Protein AF-A0A9Q0B454-F1 (afdb_monomer_lite)

Secondary structure (DSSP, 8-state):
--TT--TT--HHHHHHHHHHHHHHHHS-TTTT-S-----PPP-TTT-EEEE--TT--EEEE--SSHHHHHHHHH-GGGG--

pLDDT: mean 90.11, std 13.92, range [41.09, 98.25]

InterPro domains:
  IPR029058 Alpha/Beta hydrolase fold [G3DSA:3.40.50.1820] (2-81)
  IPR029058 Alpha/Beta hydrolase fold [SSF53474] (9-73)

Organism: NCBI:txid1671311

Structure (mmCIF, N/CA/C/O backbone):
data_AF-A0A9Q0B454-F1
#
_entry.id   AF-A0A9Q0B454-F1
#
loop_
_atom_site.group_PDB
_atom_site.id
_atom_site.type_symbol
_atom_site.label_atom_id
_atom_site.label_alt_id
_atom_site.label_comp_id
_atom_site.label_asym_id
_atom_site.label_entity_id
_atom_site.label_seq_id
_atom_site.pdbx_PDB_ins_code
_atom_site.Cartn_x
_atom_site.Cartn_y
_atom_site.Cartn_z
_atom_site.occupancy
_atom_site.B_iso_or_equiv
_atom_site.auth_seq_id
_atom_site.auth_comp_id
_atom_site.auth_asym_id
_atom_site.auth_atom_id
_atom_site.pdbx_PDB_model_num
ATOM 1 N N . MET A 1 1 ? -10.059 10.715 22.060 1.00 41.09 1 MET A N 1
ATOM 2 C CA . MET A 1 1 ? -8.680 11.225 22.214 1.00 41.09 1 MET A CA 1
ATOM 3 C C . MET A 1 1 ? -7.743 10.027 22.126 1.00 41.09 1 MET A C 1
ATOM 5 O O . MET A 1 1 ? -7.770 9.203 23.026 1.00 41.09 1 MET A O 1
ATOM 9 N N . PHE A 1 2 ? -6.996 9.873 21.032 1.00 46.91 2 PHE A N 1
ATOM 10 C CA . PHE A 1 2 ? -5.896 8.904 20.943 1.00 46.91 2 PHE A CA 1
ATOM 11 C C . PHE A 1 2 ? -4.606 9.732 21.036 1.00 46.91 2 PHE A C 1
ATOM 13 O O . PHE A 1 2 ? -4.451 10.689 20.281 1.00 46.91 2 PHE A O 1
ATOM 20 N N . ALA A 1 3 ? -3.753 9.457 22.025 1.00 49.25 3 ALA A N 1
ATOM 21 C CA . ALA A 1 3 ? -2.463 10.136 22.231 1.00 49.25 3 ALA A CA 1
ATOM 22 C C . ALA A 1 3 ? -2.472 11.686 22.336 1.00 49.25 3 ALA A C 1
ATOM 24 O O . ALA A 1 3 ? -1.470 12.324 22.036 1.00 49.25 3 ALA A O 1
ATOM 25 N N . GLY A 1 4 ? -3.570 12.320 22.771 1.00 50.16 4 GLY A N 1
ATOM 26 C CA . GLY A 1 4 ? -3.586 13.772 23.033 1.00 50.16 4 GLY A CA 1
ATOM 27 C C . GLY A 1 4 ? -3.484 14.676 21.796 1.00 50.16 4 GLY A C 1
ATOM 28 O O . GLY A 1 4 ? -3.258 15.875 21.939 1.00 50.16 4 GLY A O 1
ATOM 29 N N . LEU A 1 5 ? -3.661 14.131 20.589 1.00 51.94 5 LEU A N 1
ATOM 30 C CA . LEU A 1 5 ? -3.623 14.918 19.358 1.00 51.94 5 LEU A CA 1
ATOM 31 C C . LEU A 1 5 ? -4.968 15.645 19.115 1.00 51.94 5 LEU A C 1
ATOM 33 O O . LEU A 1 5 ? -6.026 15.088 19.432 1.00 51.94 5 LEU A O 1
ATOM 37 N N . PRO A 1 6 ? -4.955 16.886 18.583 1.00 54.06 6 PRO A N 1
ATOM 38 C CA . PRO A 1 6 ? -6.162 17.685 18.355 1.00 54.06 6 PRO A CA 1
ATOM 39 C C . PRO A 1 6 ? -7.158 17.001 17.404 1.00 54.06 6 PRO A C 1
ATOM 41 O O . PRO A 1 6 ? -6.778 16.201 16.554 1.00 54.06 6 PRO A O 1
ATOM 44 N N . TYR A 1 7 ? -8.443 17.369 17.515 1.00 53.34 7 TYR A N 1
ATOM 45 C CA . TYR A 1 7 ? -9.565 16.830 16.718 1.00 53.34 7 TYR A CA 1
ATOM 46 C C . TYR A 1 7 ? -9.397 16.947 15.191 1.00 53.34 7 TYR A C 1
ATOM 48 O O . TYR A 1 7 ? -10.131 16.298 14.454 1.00 53.34 7 TYR A O 1
ATOM 56 N N . ALA A 1 8 ? -8.439 17.742 14.714 1.00 60.41 8 ALA A N 1
ATOM 57 C CA . ALA A 1 8 ? -8.131 17.915 13.299 1.00 60.41 8 ALA A CA 1
ATOM 58 C C . ALA A 1 8 ? -6.968 17.019 12.832 1.00 60.41 8 ALA A C 1
ATOM 60 O O . ALA A 1 8 ? -6.136 17.455 12.038 1.00 60.41 8 ALA A O 1
ATOM 61 N N . LEU A 1 9 ? -6.864 15.780 13.327 1.00 63.94 9 LEU A N 1
ATOM 62 C CA . LEU A 1 9 ? -6.010 14.809 12.648 1.00 63.94 9 LEU A CA 1
ATOM 63 C C . LEU A 1 9 ? -6.686 14.397 11.344 1.00 63.94 9 LEU A C 1
ATOM 65 O O . LEU A 1 9 ? -7.855 14.011 11.343 1.00 63.94 9 LEU A O 1
ATOM 69 N N . SER A 1 10 ? -5.930 14.471 10.252 1.00 82.19 10 SER A N 1
ATOM 70 C CA . SER A 1 10 ? -6.318 13.872 8.979 1.00 82.19 10 SER A CA 1
ATOM 71 C C . SER A 1 10 ? -6.764 12.422 9.210 1.00 82.19 10 SER A C 1
ATOM 73 O O . SER A 1 10 ? -6.153 11.677 9.991 1.00 82.19 10 SER A O 1
ATOM 75 N N . LYS A 1 11 ? -7.842 12.018 8.532 1.00 86.06 11 LYS A N 1
ATOM 76 C CA . LYS A 1 11 ? -8.342 10.641 8.605 1.00 86.06 11 LYS A CA 1
ATOM 77 C C . LYS A 1 11 ? -7.313 9.671 8.033 1.00 86.06 11 LYS A C 1
ATOM 79 O O . LYS A 1 11 ? -7.196 8.555 8.537 1.00 86.06 11 LYS A O 1
ATOM 84 N N . ASN A 1 12 ? -6.498 10.119 7.075 1.00 88.00 12 ASN A N 1
ATOM 85 C CA . ASN A 1 12 ? -5.340 9.354 6.624 1.00 88.00 12 ASN A CA 1
ATOM 86 C C . ASN A 1 12 ? -4.327 9.137 7.736 1.00 88.00 12 ASN A C 1
ATOM 88 O O . ASN A 1 12 ? -3.907 8.004 7.940 1.00 88.00 12 ASN A O 1
ATOM 92 N N . THR A 1 13 ? -3.956 10.176 8.487 1.00 89.69 13 THR A N 1
ATOM 93 C CA . THR A 1 13 ? -3.011 10.013 9.601 1.00 89.69 13 THR A CA 1
ATOM 94 C C . THR A 1 13 ? -3.518 8.979 10.605 1.00 89.69 13 THR A C 1
ATOM 96 O O . THR A 1 13 ? -2.748 8.126 11.045 1.00 89.69 13 THR A O 1
ATOM 99 N N . GLN A 1 14 ? -4.819 8.997 10.921 1.00 90.25 14 GLN A N 1
ATOM 100 C CA . GLN A 1 14 ? -5.432 7.977 11.772 1.00 90.25 14 GLN A CA 1
ATOM 101 C C . GLN A 1 14 ? -5.334 6.575 11.151 1.00 90.25 14 GLN A C 1
ATOM 103 O O . GLN A 1 14 ? -4.932 5.640 11.842 1.00 90.25 14 GLN A O 1
ATOM 108 N N . ALA A 1 15 ? -5.672 6.421 9.867 1.00 92.81 15 ALA A N 1
ATOM 109 C CA . ALA A 1 15 ? -5.621 5.138 9.169 1.00 92.81 15 ALA A CA 1
ATOM 110 C C . ALA A 1 15 ? -4.198 4.558 9.103 1.00 92.81 15 ALA A C 1
ATOM 112 O O . ALA A 1 15 ? -3.992 3.387 9.435 1.00 92.81 15 ALA A O 1
ATOM 113 N N . TYR A 1 16 ? -3.203 5.383 8.767 1.00 93.25 16 TYR A N 1
ATOM 114 C CA . TYR A 1 16 ? -1.792 4.993 8.749 1.00 93.25 16 TYR A CA 1
ATOM 115 C C . TYR A 1 16 ? -1.302 4.552 10.128 1.00 93.25 16 TYR A C 1
ATOM 117 O O . TYR A 1 16 ? -0.707 3.487 10.269 1.00 93.25 16 TYR A O 1
ATOM 125 N N . GLN A 1 17 ? -1.560 5.349 11.168 1.00 94.38 17 GLN A N 1
ATOM 126 C CA . GLN A 1 17 ? -1.094 5.023 12.516 1.00 94.38 17 GLN A CA 1
ATOM 127 C C . GLN A 1 17 ? -1.777 3.770 13.065 1.00 94.38 17 GLN A C 1
ATOM 129 O O . GLN A 1 17 ? -1.109 2.918 13.644 1.00 94.38 17 GLN A O 1
ATOM 134 N N . ALA A 1 18 ? -3.089 3.631 12.869 1.00 94.50 18 ALA A N 1
ATOM 135 C CA . ALA A 1 18 ? -3.846 2.484 13.354 1.00 94.50 18 ALA A CA 1
ATOM 136 C C . ALA A 1 18 ? -3.359 1.166 12.729 1.00 94.50 18 ALA A C 1
ATOM 138 O O . ALA A 1 18 ? -3.061 0.216 13.455 1.00 94.50 18 ALA A O 1
ATOM 139 N N . THR A 1 19 ? -3.220 1.127 11.399 1.00 96.62 19 THR A N 1
ATOM 140 C CA . THR A 1 19 ? -2.721 -0.054 10.671 1.00 96.62 19 THR A CA 1
ATOM 141 C C . THR A 1 19 ? -1.272 -0.382 11.043 1.00 96.62 19 THR A C 1
ATOM 143 O O . THR A 1 19 ? -0.966 -1.538 11.344 1.00 96.62 19 THR A O 1
ATOM 146 N N . ALA A 1 20 ? -0.391 0.622 11.139 1.00 97.19 20 ALA A N 1
ATOM 147 C CA . ALA A 1 20 ? 1.001 0.425 11.545 1.00 97.19 20 ALA A CA 1
ATOM 148 C C . ALA A 1 20 ? 1.132 -0.107 12.983 1.00 97.19 20 ALA A C 1
ATOM 150 O O . ALA A 1 20 ? 1.853 -1.075 13.222 1.00 97.19 20 ALA A O 1
ATOM 151 N N . ILE A 1 21 ? 0.406 0.475 13.946 1.00 97.44 21 ILE A N 1
ATOM 152 C CA . ILE A 1 21 ? 0.401 0.016 15.345 1.00 97.44 21 ILE A CA 1
ATOM 153 C C . ILE A 1 21 ? -0.119 -1.424 15.438 1.00 97.44 21 ILE A C 1
ATOM 155 O O . ILE A 1 21 ? 0.454 -2.239 16.166 1.00 97.44 21 ILE A O 1
ATOM 159 N N . SER A 1 22 ? -1.174 -1.757 14.689 1.00 98.00 22 SER A N 1
ATOM 160 C CA . SER A 1 22 ? -1.698 -3.124 14.630 1.00 98.00 22 SER A CA 1
ATOM 161 C C . SER A 1 22 ? -0.653 -4.115 14.126 1.00 98.00 22 SER A C 1
ATOM 163 O O . SER A 1 22 ? -0.452 -5.164 14.746 1.00 98.00 22 SER A O 1
ATOM 165 N N . PHE A 1 23 ? 0.050 -3.769 13.046 1.00 98.25 23 PHE A N 1
ATOM 166 C CA . PHE A 1 23 ? 1.092 -4.617 12.480 1.00 98.25 23 PHE A CA 1
ATOM 167 C C . PHE A 1 23 ? 2.263 -4.811 13.449 1.00 98.25 23 PHE A C 1
ATOM 169 O O . PHE A 1 23 ? 2.664 -5.943 13.698 1.00 98.25 23 PHE A O 1
ATOM 176 N N . ILE A 1 24 ? 2.752 -3.737 14.079 1.00 98.12 24 ILE A N 1
ATOM 177 C CA . ILE A 1 24 ? 3.832 -3.811 15.080 1.00 98.12 24 ILE A CA 1
ATOM 178 C C . ILE A 1 24 ? 3.460 -4.755 16.231 1.00 98.12 24 ILE A C 1
ATOM 180 O O . ILE A 1 24 ? 4.305 -5.492 16.733 1.00 98.12 24 ILE A O 1
ATOM 184 N N . ARG A 1 25 ? 2.193 -4.745 16.657 1.00 98.00 25 ARG A N 1
ATOM 185 C CA . ARG A 1 25 ? 1.723 -5.553 17.786 1.00 98.00 25 ARG A CA 1
ATOM 186 C C . ARG A 1 25 ? 1.410 -7.003 17.415 1.00 98.00 25 ARG A C 1
ATOM 188 O O . ARG A 1 25 ? 1.573 -7.880 18.259 1.00 98.00 25 ARG A O 1
ATOM 195 N N . THR A 1 26 ? 0.874 -7.246 16.220 1.00 97.75 26 THR A N 1
ATOM 196 C CA . THR A 1 26 ? 0.215 -8.525 15.886 1.00 97.75 26 THR A CA 1
ATOM 197 C C . THR A 1 26 ? 0.714 -9.183 14.604 1.00 97.75 26 THR A C 1
ATOM 199 O O . THR A 1 26 ? 0.256 -10.273 14.282 1.00 97.75 26 THR A O 1
ATOM 202 N N . LEU A 1 27 ? 1.642 -8.549 13.880 1.00 97.62 27 LEU A N 1
ATOM 203 C CA . LEU A 1 27 ? 2.068 -8.930 12.525 1.00 97.62 27 LEU A CA 1
ATOM 204 C C . LEU A 1 27 ? 0.927 -8.943 11.493 1.00 97.62 27 LEU A C 1
ATOM 206 O O . LEU A 1 27 ? 1.067 -9.500 10.408 1.00 97.62 27 LEU A O 1
ATOM 210 N N . ASP A 1 28 ? -0.188 -8.289 11.815 1.00 97.81 28 ASP A N 1
ATOM 211 C CA . ASP A 1 28 ? -1.357 -8.141 10.958 1.00 97.81 28 ASP A CA 1
ATOM 21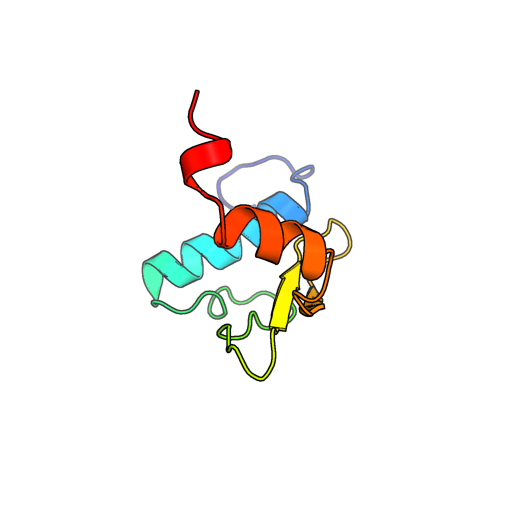2 C C . ASP A 1 28 ? -1.8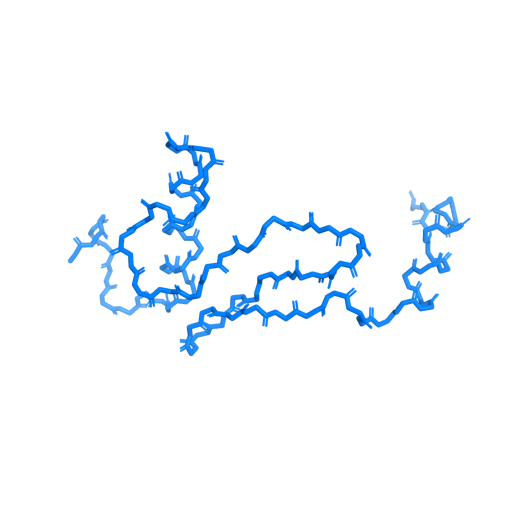75 -6.694 11.071 1.00 97.81 28 ASP A C 1
ATOM 214 O O . ASP A 1 28 ? -2.190 -6.229 12.175 1.00 97.81 28 ASP A O 1
ATOM 218 N N . PRO A 1 29 ? -1.946 -5.935 9.963 1.00 97.62 29 PRO A N 1
ATOM 219 C CA . PRO A 1 29 ? -2.407 -4.552 9.996 1.00 97.62 29 PRO A CA 1
ATOM 220 C C . PRO A 1 29 ? -3.904 -4.415 10.312 1.00 97.62 29 PRO A C 1
ATOM 222 O O . PRO A 1 29 ? -4.338 -3.302 10.571 1.00 97.62 29 PRO A O 1
ATOM 225 N N . ASN A 1 30 ? -4.694 -5.496 10.324 1.00 97.81 30 ASN A N 1
ATOM 226 C CA . ASN A 1 30 ? -6.160 -5.449 10.421 1.00 97.81 30 ASN A CA 1
ATOM 227 C C . ASN A 1 30 ? -6.725 -5.499 11.857 1.00 97.81 30 ASN A C 1
ATOM 229 O O . ASN A 1 30 ? -7.927 -5.332 12.060 1.00 97.81 30 ASN A O 1
ATOM 233 N N . ASN A 1 31 ? -5.886 -5.697 12.877 1.00 96.94 31 ASN A N 1
ATOM 234 C CA . ASN A 1 31 ? -6.281 -5.827 14.290 1.00 96.94 31 ASN A CA 1
ATOM 235 C C . ASN A 1 31 ? -6.339 -4.483 15.050 1.00 96.94 31 ASN A C 1
ATOM 237 O O . ASN A 1 31 ? -6.129 -4.434 16.266 1.00 96.94 31 ASN A O 1
ATOM 241 N N . HIS A 1 32 ? -6.636 -3.380 14.356 1.00 94.12 32 HIS A N 1
ATOM 242 C CA . HIS A 1 32 ? -6.716 -2.035 14.946 1.00 94.12 32 HIS A CA 1
ATOM 243 C C . HIS A 1 32 ? -8.083 -1.686 15.566 1.00 94.12 32 HIS A C 1
ATOM 245 O O . HIS A 1 32 ? -8.194 -0.671 16.251 1.00 94.12 32 HIS A O 1
ATOM 251 N N . GLY A 1 33 ? -9.130 -2.490 15.336 1.00 93.88 33 GLY A N 1
ATOM 252 C CA . GLY A 1 33 ? -10.461 -2.286 15.933 1.00 93.88 33 GLY A CA 1
ATOM 253 C C . GLY A 1 33 ? -11.242 -1.082 1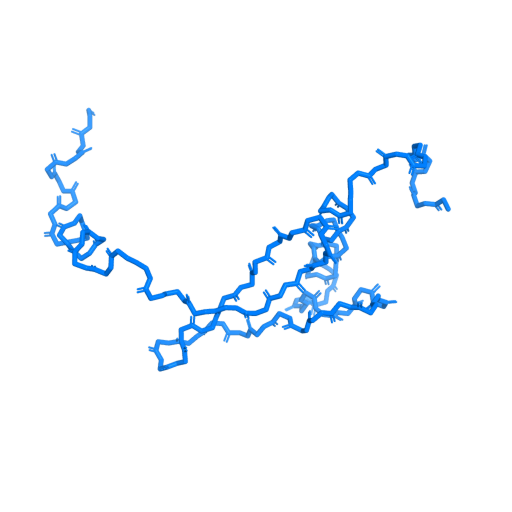5.386 1.00 93.88 33 GLY A C 1
ATOM 254 O O . GLY A 1 33 ? -12.077 -0.522 16.091 1.00 93.88 33 GLY A O 1
ATOM 255 N N . LEU A 1 34 ? -10.961 -0.675 14.146 1.00 92.69 34 LEU A N 1
ATOM 256 C CA . LEU A 1 34 ? -11.658 0.408 13.439 1.00 92.69 34 LEU A CA 1
ATOM 257 C C . LEU A 1 34 ? -12.386 -0.182 12.231 1.00 92.69 34 LEU A C 1
ATOM 259 O O . LEU A 1 34 ? -11.962 -1.210 11.707 1.00 92.69 34 LEU A O 1
ATOM 263 N N . ASP A 1 35 ? -13.450 0.481 11.788 1.00 93.31 35 ASP A N 1
ATOM 264 C CA . ASP A 1 35 ? -14.229 0.077 10.616 1.00 93.31 35 ASP A CA 1
ATOM 265 C C . ASP A 1 35 ? -13.574 0.594 9.324 1.00 93.31 35 ASP A C 1
ATOM 267 O O . ASP A 1 35 ? -13.991 1.590 8.735 1.00 93.31 35 ASP A O 1
ATOM 271 N N . PHE A 1 36 ? -12.462 -0.038 8.947 1.00 94.19 36 PHE A N 1
ATOM 272 C CA . PHE A 1 36 ? -11.746 0.211 7.697 1.00 94.19 36 PHE A CA 1
ATOM 273 C C . PHE A 1 36 ? -11.837 -1.011 6.785 1.00 94.19 36 PHE A C 1
ATOM 275 O O . PHE A 1 36 ? -12.015 -2.138 7.255 1.00 94.19 36 PHE A O 1
ATOM 282 N N . ALA A 1 37 ? -11.660 -0.802 5.476 1.00 95.81 37 ALA A N 1
ATOM 283 C CA . ALA A 1 37 ? -11.451 -1.912 4.555 1.00 95.81 37 ALA A CA 1
ATOM 284 C C . ALA A 1 37 ? -10.289 -2.784 5.058 1.00 95.81 37 ALA A C 1
ATOM 286 O O . ALA A 1 37 ? -9.298 -2.258 5.568 1.00 95.81 37 ALA A O 1
ATOM 287 N N . LYS A 1 38 ? -10.390 -4.108 4.917 1.00 96.50 38 LYS A N 1
ATOM 288 C CA . LYS A 1 38 ? -9.279 -4.992 5.283 1.00 96.50 38 LYS A CA 1
ATOM 289 C C . LYS A 1 38 ? -8.127 -4.795 4.307 1.00 96.50 38 LYS A C 1
ATOM 291 O O . LYS A 1 38 ? -8.349 -4.822 3.101 1.00 96.50 38 LYS A O 1
ATOM 296 N N . TRP A 1 39 ? -6.916 -4.641 4.828 1.00 97.31 39 TRP A N 1
ATOM 297 C CA . TRP A 1 39 ? -5.690 -4.633 4.043 1.00 97.31 39 TRP A CA 1
ATOM 298 C C . TRP A 1 39 ? -5.340 -6.078 3.658 1.00 97.31 39 TRP A C 1
ATOM 300 O O . TRP A 1 39 ? -4.987 -6.872 4.541 1.00 97.31 39 TRP A O 1
ATOM 310 N N . PRO A 1 40 ? -5.458 -6.450 2.368 1.00 97.00 40 PRO A N 1
ATOM 311 C CA . PRO A 1 40 ? -5.138 -7.793 1.912 1.00 97.00 40 PRO A CA 1
ATOM 312 C C . PRO A 1 40 ? -3.627 -8.027 1.909 1.00 97.00 40 PRO A C 1
ATOM 314 O O . PRO A 1 40 ? -2.821 -7.109 1.749 1.00 97.00 40 PRO A O 1
ATOM 317 N N . ARG A 1 41 ? -3.227 -9.290 2.033 1.00 96.81 41 ARG A N 1
ATOM 318 C CA . ARG A 1 41 ? -1.854 -9.673 1.717 1.00 96.81 41 ARG A CA 1
ATOM 319 C C . ARG A 1 41 ? -1.668 -9.561 0.204 1.00 96.81 41 ARG A C 1
ATOM 321 O O . ARG A 1 41 ? -2.407 -10.202 -0.534 1.00 96.81 41 ARG A O 1
ATOM 328 N N . TYR A 1 42 ? -0.670 -8.796 -0.228 1.00 97.50 42 TYR A N 1
ATOM 329 C CA . TYR A 1 42 ? -0.327 -8.687 -1.644 1.00 97.50 42 TYR A CA 1
ATOM 330 C C . TYR A 1 42 ? -0.006 -10.064 -2.251 1.00 97.50 42 TYR A C 1
ATOM 332 O O . TYR A 1 42 ? 0.652 -10.895 -1.612 1.00 97.50 42 TYR A O 1
ATOM 340 N N . SER A 1 43 ? -0.452 -10.283 -3.489 1.00 97.00 43 SER A N 1
ATOM 341 C CA . SER A 1 43 ? -0.133 -11.452 -4.310 1.00 97.00 43 SER A CA 1
ATOM 342 C C . SER A 1 43 ? 0.052 -11.034 -5.770 1.00 97.00 43 SER A C 1
ATOM 344 O O . SER A 1 43 ? -0.598 -10.097 -6.227 1.00 97.00 43 SER A O 1
ATOM 346 N N . GLU A 1 44 ? 0.910 -11.739 -6.509 1.00 93.25 44 GLU A N 1
ATOM 347 C CA . GLU A 1 44 ? 1.147 -11.461 -7.937 1.00 93.25 44 GLU A CA 1
ATOM 348 C C . GLU A 1 44 ? -0.067 -11.796 -8.819 1.00 93.25 44 GLU A C 1
ATOM 350 O O . GLU A 1 44 ? -0.223 -11.236 -9.899 1.00 93.25 44 GLU A O 1
ATOM 355 N N . GLU A 1 45 ? -0.955 -12.679 -8.354 1.00 94.44 45 GLU A N 1
ATOM 356 C CA . GLU A 1 45 ? -2.176 -13.052 -9.075 1.00 94.44 45 GLU A CA 1
ATOM 357 C C . GLU A 1 45 ? -3.293 -12.011 -8.895 1.00 94.44 45 GLU A C 1
ATOM 359 O O . GLU A 1 45 ? -3.982 -11.657 -9.855 1.00 94.44 45 GLU A O 1
ATOM 364 N N . GLY A 1 46 ? -3.487 -11.5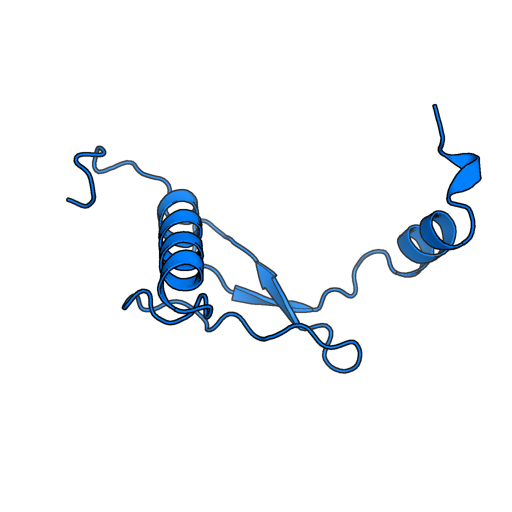22 -7.665 1.00 92.56 46 GLY A N 1
ATOM 365 C CA . GLY A 1 46 ? -4.558 -10.581 -7.327 1.00 92.56 46 GLY A CA 1
ATOM 366 C C . GLY A 1 46 ? -4.184 -9.116 -7.546 1.00 92.56 46 GLY A C 1
ATOM 367 O O . GLY A 1 46 ? -5.042 -8.309 -7.909 1.00 92.56 46 GLY A O 1
ATOM 368 N N . LEU A 1 47 ? -2.904 -8.775 -7.348 1.00 96.31 47 LEU A N 1
ATOM 369 C CA . LEU A 1 47 ? -2.361 -7.410 -7.367 1.00 96.31 47 LEU A CA 1
ATOM 370 C C . LEU A 1 47 ? -3.079 -6.449 -6.408 1.00 96.31 47 LEU A C 1
ATOM 372 O O . LEU A 1 47 ? -3.023 -5.233 -6.579 1.00 96.31 47 LEU A O 1
ATOM 376 N N . GLU A 1 48 ? -3.789 -6.965 -5.405 1.00 98.00 48 GLU A N 1
ATOM 377 C CA . GLU A 1 48 ? -4.542 -6.120 -4.488 1.00 98.00 48 GLU A CA 1
ATOM 378 C C . GLU A 1 48 ? -3.591 -5.342 -3.581 1.00 98.00 48 GLU A C 1
ATOM 380 O O . GLU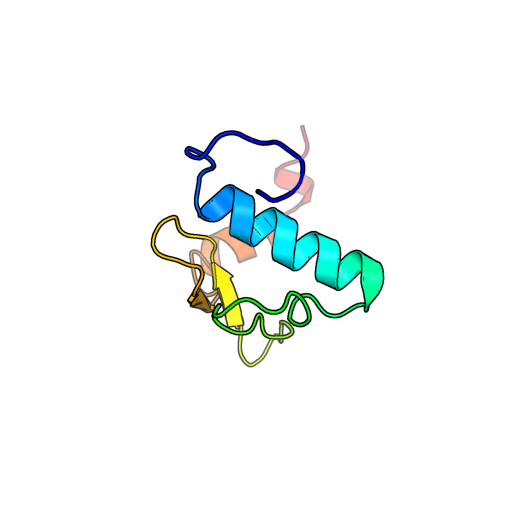 A 1 48 ? -2.692 -5.889 -2.938 1.00 98.00 48 GLU A O 1
ATOM 385 N N . THR A 1 49 ? -3.830 -4.042 -3.500 1.00 96.56 49 THR A N 1
ATOM 386 C CA . THR A 1 49 ? -3.068 -3.105 -2.688 1.00 96.56 49 THR A CA 1
ATOM 387 C C . THR A 1 49 ? -4.007 -2.167 -1.944 1.00 96.56 49 THR A C 1
ATOM 389 O O . THR A 1 49 ? -5.192 -2.039 -2.262 1.00 96.56 49 THR A O 1
ATOM 392 N N . TYR A 1 50 ? -3.483 -1.536 -0.901 1.00 97.19 50 TYR A N 1
ATOM 393 C CA . TYR A 1 50 ? -4.260 -0.751 0.047 1.00 97.19 50 TYR A CA 1
ATOM 394 C C . TYR A 1 50 ? -3.975 0.733 -0.134 1.00 97.19 50 TYR A C 1
ATOM 396 O O . TYR A 1 50 ? -2.839 1.187 0.009 1.00 97.19 50 TYR A O 1
ATOM 404 N N . ASN A 1 51 ? -5.011 1.493 -0.464 1.00 96.25 51 ASN A N 1
ATOM 405 C CA . ASN A 1 51 ? -4.909 2.904 -0.786 1.00 96.25 51 ASN A CA 1
ATOM 406 C C . ASN A 1 51 ? -5.482 3.748 0.356 1.00 96.25 51 ASN A C 1
ATOM 408 O O . ASN A 1 51 ? -6.659 3.660 0.701 1.00 96.25 51 ASN A O 1
ATOM 412 N N . PHE A 1 52 ? -4.631 4.578 0.953 1.00 94.06 52 PHE A N 1
ATOM 413 C CA . PHE A 1 52 ? -5.016 5.481 2.031 1.00 94.06 52 PHE A CA 1
ATOM 414 C C . PHE A 1 52 ? -5.622 6.769 1.464 1.00 94.06 52 PHE A C 1
ATOM 416 O O . PHE A 1 52 ? -4.968 7.517 0.733 1.00 94.06 52 PHE A O 1
ATOM 423 N N . LYS A 1 53 ? -6.874 7.059 1.833 1.00 90.94 53 LYS A N 1
ATOM 424 C CA . LYS A 1 53 ? -7.600 8.274 1.433 1.00 90.94 53 LYS A CA 1
ATOM 425 C C . LYS A 1 53 ? -8.277 8.940 2.628 1.00 90.94 53 LYS A C 1
ATOM 427 O O . LYS A 1 53 ? -8.750 8.270 3.543 1.00 90.94 53 LYS A O 1
ATOM 432 N N . GLU A 1 54 ? -8.431 10.266 2.577 1.00 88.75 54 GLU A N 1
ATOM 433 C CA . GLU A 1 54 ? -9.162 11.022 3.612 1.00 88.75 54 GLU A CA 1
ATOM 434 C C . GLU A 1 54 ? -10.626 10.576 3.747 1.00 88.75 54 GLU A C 1
ATOM 436 O O . GLU A 1 54 ? -11.221 10.678 4.818 1.00 88.75 54 GLU A O 1
ATOM 441 N N . SER A 1 55 ? -11.217 10.050 2.670 1.00 89.88 55 SER A N 1
ATOM 442 C CA . SER A 1 55 ? -12.553 9.444 2.684 1.00 89.88 55 SER A CA 1
ATOM 443 C C . SER A 1 55 ? -12.626 8.136 3.480 1.00 89.88 55 SER A C 1
ATOM 445 O O . SER A 1 55 ? -13.726 7.675 3.772 1.00 89.88 55 SER A O 1
ATOM 447 N N . GLY A 1 56 ? -11.482 7.559 3.841 1.00 88.81 56 GLY A N 1
ATOM 448 C CA . GLY A 1 56 ? -11.330 6.202 4.346 1.00 88.81 56 GLY A CA 1
ATOM 449 C C . GLY A 1 56 ? -10.526 5.353 3.356 1.00 88.81 56 GLY A C 1
ATOM 450 O O . GLY A 1 56 ? -10.620 5.590 2.148 1.00 88.81 56 GLY A O 1
ATOM 451 N N . PRO A 1 57 ? -9.719 4.401 3.849 1.00 95.12 57 PRO A N 1
ATOM 452 C CA . PRO A 1 57 ? -8.900 3.562 2.991 1.00 95.12 57 PRO A CA 1
ATOM 453 C C . PRO A 1 57 ? -9.742 2.560 2.196 1.00 95.12 57 PRO A C 1
ATOM 455 O O . PRO A 1 57 ? -10.781 2.090 2.668 1.00 95.12 57 PRO A O 1
ATOM 458 N N . ASP A 1 58 ? -9.266 2.205 1.008 1.00 96.50 58 ASP A N 1
ATOM 459 C CA . ASP A 1 58 ? -9.881 1.206 0.140 1.00 96.50 58 ASP A CA 1
ATOM 460 C C . ASP A 1 58 ? -8.857 0.244 -0.473 1.00 96.50 58 ASP A C 1
ATOM 462 O O . ASP A 1 58 ? -7.648 0.477 -0.458 1.00 96.50 58 ASP A O 1
ATOM 466 N N . VAL A 1 59 ? -9.358 -0.880 -0.986 1.00 97.38 59 VAL A N 1
ATOM 467 C CA . VAL A 1 59 ? -8.555 -1.847 -1.738 1.00 97.38 59 VAL A CA 1
ATOM 468 C C . VAL A 1 59 ? -8.666 -1.513 -3.219 1.00 97.38 59 VAL A C 1
ATOM 470 O O . VAL A 1 59 ? -9.764 -1.346 -3.747 1.00 97.38 59 VAL A O 1
ATOM 473 N N . THR A 1 60 ? -7.523 -1.429 -3.886 1.00 96.75 60 THR A N 1
ATOM 474 C CA . THR A 1 60 ? -7.404 -1.225 -5.333 1.00 96.75 60 THR A CA 1
ATOM 475 C C . THR A 1 60 ? -6.434 -2.253 -5.912 1.00 96.75 60 THR A C 1
ATOM 477 O O . THR A 1 60 ? -5.845 -3.033 -5.170 1.00 96.75 60 THR A O 1
ATOM 480 N N . ARG A 1 61 ? -6.263 -2.270 -7.233 1.00 97.19 61 ARG A N 1
ATOM 481 C CA . ARG A 1 61 ? -5.268 -3.104 -7.919 1.00 97.19 61 ARG A CA 1
ATOM 482 C C . ARG A 1 61 ? -4.024 -2.291 -8.261 1.00 97.19 61 ARG A C 1
ATOM 484 O O . ARG A 1 61 ? -4.172 -1.166 -8.723 1.00 97.19 61 ARG A O 1
ATOM 491 N N . ASP A 1 62 ? -2.842 -2.860 -8.051 1.00 96.44 62 ASP A N 1
ATOM 492 C CA . ASP A 1 62 ? -1.534 -2.319 -8.451 1.00 96.44 62 ASP A CA 1
ATOM 493 C C . ASP A 1 62 ? -1.246 -2.634 -9.931 1.00 96.44 62 ASP A C 1
ATOM 495 O O . ASP A 1 62 ? -0.323 -3.366 -10.278 1.00 96.44 62 ASP A O 1
ATOM 499 N N . ASP A 1 63 ? -2.118 -2.153 -10.821 1.00 96.50 63 ASP A N 1
ATOM 500 C CA . ASP A 1 63 ? -2.052 -2.382 -12.273 1.00 96.50 63 ASP A CA 1
ATOM 501 C C . ASP A 1 63 ? -1.838 -1.086 -13.073 1.00 96.50 63 ASP A C 1
ATOM 503 O O . ASP A 1 63 ? -2.091 -1.004 -14.279 1.00 96.50 63 ASP A O 1
ATOM 507 N N . TRP A 1 64 ? -1.318 -0.050 -12.415 1.00 95.62 64 TRP A N 1
ATOM 508 C CA . TRP A 1 64 ? -1.009 1.227 -13.047 1.00 95.62 64 TRP A CA 1
ATOM 509 C C . TRP A 1 64 ? 0.401 1.251 -13.642 1.00 95.62 64 TRP A C 1
ATOM 511 O O . TRP A 1 64 ? 1.370 0.805 -13.038 1.00 95.62 64 TRP A O 1
ATOM 521 N N . ARG A 1 65 ? 0.543 1.883 -14.816 1.00 96.75 65 ARG A N 1
ATOM 522 C CA . ARG A 1 65 ? 1.844 2.157 -15.468 1.00 96.75 65 ARG A CA 1
ATOM 523 C C . ARG A 1 65 ? 2.733 0.915 -15.657 1.00 96.75 65 ARG A C 1
ATOM 525 O O . ARG A 1 65 ? 3.954 1.058 -15.673 1.00 96.75 65 ARG A O 1
ATOM 532 N N . VAL A 1 66 ? 2.131 -0.263 -15.836 1.00 95.81 66 VAL A N 1
ATOM 533 C CA . VAL A 1 66 ? 2.829 -1.560 -15.905 1.00 95.81 66 VAL A CA 1
ATOM 534 C C . VAL A 1 66 ? 4.024 -1.522 -16.859 1.00 95.81 66 VAL A C 1
ATOM 536 O O . VAL A 1 66 ? 5.132 -1.829 -16.444 1.00 95.81 66 VAL A O 1
ATOM 539 N N . GLU A 1 67 ? 3.842 -1.059 -18.098 1.00 97.31 67 GLU A N 1
ATOM 540 C CA . GLU A 1 67 ? 4.920 -1.007 -19.100 1.00 97.31 67 GLU A CA 1
ATOM 541 C C . GLU A 1 67 ? 6.087 -0.098 -18.685 1.00 97.31 67 GLU A C 1
ATOM 543 O O . GLU A 1 67 ? 7.253 -0.442 -18.873 1.00 97.31 67 GLU A O 1
ATOM 548 N N . ALA A 1 68 ? 5.787 1.058 -18.087 1.00 96.94 68 ALA A N 1
ATOM 549 C CA . ALA A 1 68 ? 6.811 2.003 -17.654 1.00 96.94 68 ALA A CA 1
ATOM 550 C C . ALA A 1 68 ? 7.580 1.485 -16.430 1.00 96.94 68 ALA A C 1
ATOM 552 O O . ALA A 1 68 ? 8.798 1.635 -16.364 1.00 96.94 68 ALA A O 1
ATOM 553 N N . ILE A 1 69 ? 6.880 0.862 -15.476 1.00 95.88 69 ILE A N 1
ATOM 554 C CA . ILE A 1 69 ? 7.507 0.226 -14.310 1.00 95.88 69 ILE A CA 1
ATOM 555 C C . ILE A 1 69 ? 8.364 -0.954 -14.769 1.00 95.88 69 ILE A C 1
ATOM 557 O O . ILE A 1 69 ? 9.508 -1.064 -14.338 1.00 95.88 69 ILE A O 1
ATOM 561 N N . GLN A 1 70 ? 7.860 -1.775 -15.693 1.00 96.25 70 GLN A N 1
ATOM 562 C CA . GLN A 1 70 ? 8.602 -2.901 -16.251 1.00 96.25 70 GLN A CA 1
ATOM 563 C C . GLN A 1 70 ? 9.895 -2.440 -16.930 1.00 96.25 70 GLN A C 1
ATOM 565 O O . GLN A 1 70 ? 10.955 -2.985 -16.646 1.00 96.25 70 GLN A O 1
ATOM 570 N N . TYR A 1 71 ? 9.844 -1.378 -17.742 1.00 96.94 71 TYR A N 1
ATOM 571 C CA . TYR A 1 71 ? 11.043 -0.820 -18.370 1.00 96.94 71 TYR A CA 1
ATOM 572 C C . TYR A 1 71 ? 12.112 -0.412 -17.344 1.00 96.94 71 TYR A C 1
ATOM 574 O O . TYR A 1 71 ? 13.292 -0.698 -17.547 1.00 96.94 71 TYR A O 1
ATOM 582 N N . ILE A 1 72 ? 11.709 0.240 -16.247 1.00 96.56 72 ILE A N 1
ATOM 583 C CA . ILE A 1 72 ? 12.627 0.647 -15.171 1.00 96.56 72 ILE A CA 1
ATOM 584 C C . ILE A 1 72 ? 13.212 -0.585 -14.470 1.00 96.56 72 ILE A C 1
ATOM 586 O O . ILE A 1 72 ? 14.419 -0.637 -14.245 1.00 96.56 72 ILE A O 1
ATOM 590 N N . THR A 1 73 ? 12.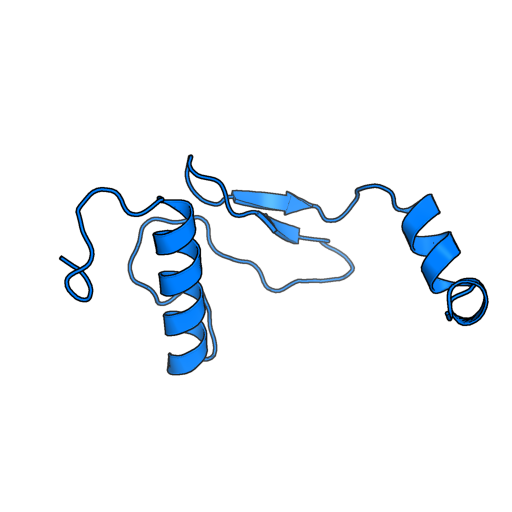377 -1.579 -14.161 1.00 94.94 73 THR A N 1
ATOM 591 C CA . THR A 1 73 ? 12.793 -2.834 -13.517 1.00 94.94 73 THR A CA 1
ATOM 592 C C . THR A 1 73 ? 13.753 -3.649 -14.386 1.00 94.94 73 THR A C 1
ATOM 594 O O . THR A 1 73 ? 14.669 -4.264 -13.847 1.00 94.94 73 THR A O 1
ATOM 597 N N . ASP A 1 74 ? 13.584 -3.627 -15.710 1.00 97.69 74 ASP A N 1
ATOM 598 C CA . ASP A 1 74 ? 14.454 -4.331 -16.661 1.00 97.69 74 ASP A CA 1
ATOM 599 C C . ASP A 1 74 ? 15.790 -3.604 -16.900 1.00 97.69 74 ASP A C 1
ATOM 601 O O . ASP A 1 74 ? 16.768 -4.224 -17.318 1.00 97.69 74 ASP A O 1
ATOM 605 N N . HIS A 1 75 ? 15.852 -2.296 -16.623 1.00 96.88 75 HIS A N 1
ATOM 606 C CA . HIS A 1 75 ? 17.031 -1.453 -16.854 1.00 96.88 75 HIS A CA 1
ATOM 607 C C . HIS A 1 75 ? 17.450 -0.656 -15.603 1.00 96.88 75 HIS A C 1
ATOM 609 O O . HIS A 1 75 ? 17.669 0.556 -15.704 1.00 96.88 75 HIS A O 1
ATOM 615 N N . PRO A 1 76 ? 17.608 -1.286 -14.424 1.00 94.62 76 PRO A N 1
ATOM 616 C CA . PRO A 1 76 ? 17.821 -0.568 -13.166 1.00 94.62 76 PRO A CA 1
ATOM 617 C C . PRO A 1 76 ? 19.113 0.264 -13.188 1.00 94.62 76 PRO A C 1
ATOM 619 O O . PRO A 1 76 ? 19.135 1.397 -12.705 1.00 94.62 76 PRO A O 1
ATOM 622 N N . ASP A 1 77 ? 20.159 -0.250 -13.841 1.00 96.31 77 ASP A N 1
ATOM 623 C CA . ASP A 1 77 ? 21.461 0.415 -13.961 1.00 96.31 77 ASP A CA 1
ATOM 624 C C . ASP A 1 77 ? 21.405 1.702 -14.799 1.00 96.31 77 ASP A C 1
ATOM 626 O O . ASP A 1 77 ? 22.243 2.585 -14.635 1.00 96.31 77 ASP A O 1
ATOM 630 N N . SER A 1 78 ? 20.400 1.847 -15.674 1.00 94.00 78 SER A N 1
ATOM 631 C CA . SER A 1 78 ? 20.233 3.046 -16.512 1.00 94.00 78 SER A CA 1
ATOM 632 C C . SER A 1 78 ? 19.775 4.277 -15.723 1.00 94.00 78 SER A C 1
ATOM 634 O O . SER A 1 78 ? 19.781 5.381 -16.265 1.00 94.00 78 SER A O 1
ATOM 636 N N . PHE A 1 79 ? 19.371 4.100 -14.460 1.00 92.88 79 PHE A N 1
ATOM 637 C CA . PHE A 1 79 ? 18.829 5.155 -13.598 1.00 92.88 79 PHE A CA 1
ATOM 638 C C . PHE A 1 79 ? 19.674 5.413 -12.339 1.00 92.88 79 PHE A C 1
ATOM 640 O O . PHE A 1 79 ? 19.234 6.139 -11.446 1.00 92.88 79 PHE A O 1
ATOM 647 N N . LEU A 1 80 ? 20.878 4.838 -12.250 1.00 91.25 80 LEU A N 1
ATOM 648 C CA . LEU A 1 80 ? 21.825 5.145 -11.176 1.00 91.25 80 LEU A CA 1
ATOM 649 C C . LEU A 1 80 ? 22.413 6.555 -11.379 1.00 91.25 80 LEU A C 1
ATOM 651 O O . LEU A 1 80 ? 22.802 6.910 -12.493 1.00 91.25 80 LEU A O 1
ATOM 655 N N . LEU A 1 81 ? 22.448 7.352 -10.304 1.00 81.62 81 LEU A N 1
ATOM 656 C CA . LEU A 1 81 ? 22.993 8.719 -10.269 1.00 81.62 81 LEU A CA 1
ATOM 657 C C . LEU A 1 81 ? 24.436 8.748 -9.761 1.00 81.62 81 LEU A C 1
ATOM 659 O O . LEU A 1 81 ? 24.726 8.014 -8.788 1.00 81.62 81 LEU A O 1
#

Radius of gyration: 16.62 Å; chains: 1; bounding box: 37×31×42 Å

Sequence (81 aa):
MFAGLPYALSKNTQAYQATAISFIRTLDPNNHGLDFAKWPRYSEEGLETYNFKESGPDVTRDDWRVEAIQYITDHPDSFLL

Foldseek 3Di:
DPPPDDPPDQVLVVLVVLQVVCCVVPVASQPSPDPADGADDADPVQQWGWARDSVGIDIDHPPPPVVVVVVCVVCVVVPDD